Protein AF-A0A524EGH0-F1 (afdb_monomer_lite)

Foldseek 3Di:
DPPPPPPPPLVVVLVVLLVCLVVVVVVVVVVPVVVVVVVLVVCVVPDPVCNVVCVVVVVVCCVVLSVVLSVLLNVLSVVLVCQLVVNDDPVVSLVSLVVSQVSVVVVVVVVQCVCCVPPVDHDPPPPDSPSVSSVVSNVVCVVDPHPVVVVVVVVVPDDD

Radius of gyration: 21.55 Å; chains: 1; bounding box: 59×29×69 Å

pLDDT: mean 70.62, std 13.54, range [43.5, 92.06]

Sequence (160 aa):
MTDKHPIPVSLVLILFLLILIFILPIAMQIHYPNVNIMAVTWIWFYDLESFAWSIVIWQFSTWGVGLVWSFSRFVFIFQIGRYFAGKTTKTRTLALGFLAELQMAIPYYGIMIHSVVLHGFVPYSFLLPTPIFLVIGWLFMRIHPPEKYEQTLDWLDQPR

Structure (mmCIF, N/CA/C/O backbone):
data_AF-A0A524EGH0-F1
#
_entry.id   AF-A0A524EGH0-F1
#
loop_
_atom_site.group_PDB
_atom_site.id
_atom_site.type_symbol
_atom_site.label_atom_id
_atom_site.label_alt_id
_atom_site.label_comp_id
_atom_site.label_asym_id
_atom_site.label_entity_id
_atom_site.label_seq_id
_atom_site.pdbx_PDB_ins_code
_atom_site.Cartn_x
_atom_site.Cartn_y
_atom_site.Cartn_z
_atom_site.occupancy
_atom_site.B_iso_or_equiv
_atom_site.auth_seq_id
_atom_site.auth_comp_id
_atom_site.auth_asym_id
_atom_site.auth_atom_id
_atom_site.pdbx_PDB_model_num
ATOM 1 N N . MET A 1 1 ? -2.699 11.991 41.948 1.00 43.66 1 MET A N 1
ATOM 2 C CA . MET A 1 1 ? -2.490 10.743 41.191 1.00 43.66 1 MET A CA 1
ATOM 3 C C . MET A 1 1 ? -2.788 11.066 39.744 1.00 43.66 1 MET A C 1
ATOM 5 O O . MET A 1 1 ? -3.926 11.359 39.421 1.00 43.66 1 MET A O 1
ATOM 9 N N . THR A 1 2 ? -1.754 11.199 38.921 1.00 45.91 2 THR A N 1
ATOM 10 C CA . THR A 1 2 ? -1.907 11.413 37.482 1.00 45.91 2 THR A CA 1
ATOM 11 C C . THR A 1 2 ? -2.312 10.082 36.875 1.00 45.91 2 THR A C 1
ATOM 13 O O . THR A 1 2 ? -1.484 9.174 36.793 1.00 45.91 2 THR A O 1
ATOM 16 N N . ASP A 1 3 ? -3.581 9.961 36.490 1.00 43.50 3 ASP A N 1
ATOM 17 C CA . ASP A 1 3 ? -4.040 8.884 35.622 1.00 43.50 3 ASP A CA 1
ATOM 18 C C . ASP A 1 3 ? -3.242 8.980 34.325 1.00 43.50 3 ASP A C 1
ATOM 20 O O . ASP A 1 3 ? -3.514 9.781 33.430 1.00 43.50 3 ASP A O 1
ATOM 24 N N . LYS A 1 4 ? -2.167 8.195 34.255 1.00 46.78 4 LYS A N 1
ATOM 25 C CA . LYS A 1 4 ? -1.473 7.930 33.007 1.00 46.78 4 LYS A CA 1
ATOM 26 C C . LYS A 1 4 ? -2.452 7.111 32.188 1.00 46.78 4 LYS A C 1
ATOM 28 O O . LYS A 1 4 ? -2.455 5.889 32.295 1.00 46.78 4 LYS A O 1
ATOM 33 N N . HIS A 1 5 ? -3.304 7.784 31.417 1.00 47.09 5 HIS A N 1
ATOM 34 C CA . HIS A 1 5 ? -4.063 7.124 30.370 1.00 47.09 5 HIS A CA 1
ATOM 35 C C . HIS A 1 5 ? -3.041 6.358 29.527 1.00 47.09 5 HIS A C 1
ATOM 37 O O . HIS A 1 5 ? -2.159 6.996 28.937 1.00 47.09 5 HIS A O 1
ATOM 43 N N . PRO A 1 6 ? -3.063 5.014 29.550 1.00 65.69 6 PRO A N 1
ATOM 44 C CA . PRO A 1 6 ? -2.122 4.243 28.767 1.00 65.69 6 PRO A CA 1
ATOM 45 C C . PRO A 1 6 ? -2.295 4.694 27.323 1.00 65.69 6 PRO A C 1
ATOM 47 O O . PRO A 1 6 ? -3.424 4.827 26.844 1.00 65.69 6 PRO A O 1
ATOM 50 N N . ILE A 1 7 ? -1.180 5.009 26.657 1.00 70.12 7 ILE A N 1
ATOM 51 C CA . ILE A 1 7 ? -1.213 5.360 25.240 1.00 70.12 7 ILE A CA 1
ATOM 52 C C . ILE A 1 7 ? -1.978 4.227 24.556 1.00 70.12 7 ILE A C 1
ATOM 54 O O . ILE A 1 7 ? -1.569 3.070 24.699 1.00 70.12 7 ILE A O 1
ATOM 58 N N . PRO A 1 8 ? -3.099 4.518 23.876 1.00 75.88 8 PRO A N 1
ATOM 59 C CA . PRO A 1 8 ? -3.915 3.460 23.322 1.00 75.88 8 PRO A CA 1
ATOM 60 C C . PRO A 1 8 ? -3.044 2.684 22.339 1.00 75.88 8 PRO A C 1
ATOM 62 O O . PRO A 1 8 ? -2.383 3.273 21.484 1.00 75.88 8 PRO A O 1
ATOM 65 N N . VAL A 1 9 ? -3.003 1.361 22.492 1.00 73.50 9 VAL A N 1
ATOM 66 C CA . VAL A 1 9 ? -2.159 0.451 21.698 1.00 73.50 9 VAL A CA 1
ATOM 67 C C . VAL A 1 9 ? -2.350 0.705 20.194 1.00 73.50 9 VAL A C 1
ATOM 69 O O . VAL A 1 9 ? -1.395 0.695 19.418 1.00 73.50 9 VAL A O 1
ATOM 72 N N . SER A 1 10 ? -3.569 1.078 19.796 1.00 70.44 10 SER A N 1
ATOM 73 C CA . SER A 1 10 ? -3.918 1.518 18.444 1.00 70.44 10 SER A CA 1
ATOM 74 C C . SER A 1 10 ? -3.122 2.732 17.942 1.00 70.44 10 SER A C 1
ATOM 76 O O . SER A 1 10 ? -2.757 2.757 16.770 1.00 70.44 10 SER A O 1
ATOM 78 N N . LEU A 1 11 ? -2.795 3.713 18.790 1.00 76.12 11 LEU A N 1
ATOM 79 C CA . LEU A 1 11 ? -1.999 4.886 18.410 1.00 76.12 11 LEU A CA 1
ATOM 80 C C . LEU A 1 11 ? -0.545 4.509 18.121 1.00 76.12 11 LEU A C 1
ATOM 82 O O . LEU A 1 11 ? -0.004 4.927 17.100 1.00 76.12 11 LEU A O 1
ATOM 86 N N . VAL A 1 12 ? 0.073 3.692 18.980 1.00 80.69 12 VAL A N 1
ATOM 87 C CA . VAL A 1 12 ? 1.457 3.219 18.784 1.00 80.69 12 VAL A CA 1
ATOM 88 C C . VAL A 1 12 ? 1.577 2.452 17.466 1.00 80.69 12 VAL A C 1
ATOM 90 O O . VAL A 1 12 ? 2.528 2.637 16.712 1.00 80.69 12 VAL A O 1
ATOM 93 N N . LEU A 1 13 ? 0.570 1.643 17.146 1.00 73.19 13 LEU A N 1
ATOM 94 C CA . LEU A 1 13 ? 0.532 0.852 15.920 1.00 73.19 13 LEU A CA 1
ATOM 95 C C . LEU A 1 13 ? 0.261 1.682 14.666 1.00 73.19 13 LEU A C 1
ATOM 97 O O . LEU A 1 13 ? 0.897 1.450 13.641 1.00 73.19 13 LEU A O 1
ATOM 101 N N . ILE A 1 14 ? -0.615 2.686 14.739 1.00 78.00 14 ILE A N 1
ATOM 102 C CA . ILE A 1 14 ? -0.797 3.646 13.641 1.00 78.00 14 ILE A CA 1
ATOM 103 C C . ILE A 1 14 ? 0.513 4.391 13.373 1.00 78.00 14 ILE A C 1
ATOM 105 O O . ILE A 1 14 ? 0.921 4.506 12.219 1.00 78.00 14 ILE A O 1
ATOM 109 N N . LEU A 1 15 ? 1.204 4.845 14.423 1.00 80.94 15 LEU A N 1
ATOM 110 C CA . LEU A 1 15 ? 2.503 5.508 14.297 1.00 80.94 15 LEU A CA 1
ATOM 111 C C . LEU A 1 15 ? 3.554 4.580 13.672 1.00 80.94 15 LEU A C 1
ATOM 113 O O . LEU A 1 15 ? 4.275 5.001 12.772 1.00 80.94 15 LEU A O 1
ATOM 117 N N . PHE A 1 16 ? 3.596 3.309 14.074 1.00 81.62 16 PHE A N 1
ATOM 118 C CA . PHE A 1 16 ? 4.485 2.314 13.475 1.00 81.62 16 PHE A CA 1
ATOM 119 C C . PHE A 1 16 ? 4.202 2.092 11.979 1.00 81.62 16 PHE A C 1
ATOM 121 O O . PHE A 1 16 ? 5.126 2.102 11.165 1.00 81.62 16 PHE A O 1
ATOM 128 N N . LEU A 1 17 ? 2.930 1.953 11.591 1.00 77.56 17 LEU A N 1
ATOM 129 C CA . LEU A 1 17 ? 2.542 1.804 10.185 1.00 77.56 17 LEU A CA 1
ATOM 130 C C . LEU A 1 17 ? 2.888 3.049 9.357 1.00 77.56 17 LEU A C 1
ATOM 132 O O . LEU A 1 17 ? 3.323 2.917 8.214 1.00 77.56 17 LEU A O 1
ATOM 136 N N . LEU A 1 18 ? 2.735 4.247 9.929 1.00 78.00 18 LEU A N 1
ATOM 137 C CA . LEU A 1 18 ? 3.130 5.496 9.278 1.00 78.00 18 LEU A CA 1
ATOM 138 C C . LEU A 1 18 ? 4.640 5.543 9.038 1.00 78.00 18 LEU A C 1
ATOM 140 O O . LEU A 1 18 ? 5.062 5.851 7.928 1.00 78.00 18 LEU A O 1
ATOM 144 N N . ILE A 1 19 ? 5.448 5.174 10.034 1.00 80.62 19 ILE A N 1
ATOM 145 C CA . ILE A 1 19 ? 6.907 5.086 9.890 1.00 80.62 19 ILE A CA 1
ATOM 146 C C . ILE A 1 19 ? 7.276 4.106 8.765 1.00 80.62 19 ILE A C 1
ATOM 148 O O . ILE A 1 19 ? 8.096 4.435 7.906 1.00 80.62 19 ILE A O 1
ATOM 152 N N . LEU A 1 20 ? 6.625 2.940 8.706 1.00 74.69 20 LEU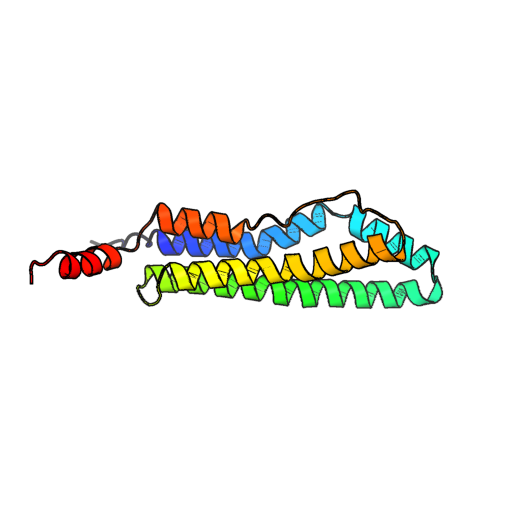 A N 1
ATOM 153 C CA . LEU A 1 20 ? 6.843 1.967 7.634 1.00 74.69 20 LEU A CA 1
ATOM 154 C C . LEU A 1 20 ? 6.515 2.526 6.243 1.00 74.69 20 LEU A C 1
ATOM 156 O O . LEU A 1 20 ? 7.276 2.260 5.316 1.00 74.69 20 LEU A O 1
ATOM 160 N N . ILE A 1 21 ? 5.446 3.319 6.078 1.00 73.81 21 ILE A N 1
ATOM 161 C CA . ILE A 1 21 ? 5.111 3.943 4.781 1.00 73.81 21 ILE A CA 1
ATOM 162 C C . ILE A 1 21 ? 6.248 4.818 4.262 1.00 73.81 21 ILE A C 1
ATOM 164 O O . ILE A 1 21 ? 6.502 4.798 3.062 1.00 73.81 21 ILE A O 1
ATOM 168 N N . PHE A 1 22 ? 6.920 5.576 5.128 1.00 69.19 22 PHE A N 1
ATOM 169 C CA . PHE A 1 22 ? 7.987 6.481 4.698 1.00 69.19 22 PHE A CA 1
ATOM 170 C C . PHE A 1 22 ? 9.332 5.769 4.522 1.00 69.19 22 PHE A C 1
ATOM 172 O O . PHE A 1 22 ? 10.092 6.120 3.624 1.00 69.19 22 PHE A O 1
ATOM 179 N N . ILE A 1 23 ? 9.622 4.746 5.331 1.00 71.25 23 ILE A N 1
ATOM 180 C CA . ILE A 1 23 ? 10.907 4.033 5.277 1.00 71.25 23 ILE A CA 1
ATOM 181 C C . ILE A 1 23 ? 10.961 3.023 4.123 1.00 71.25 23 ILE A C 1
ATOM 183 O O . ILE A 1 23 ? 11.995 2.912 3.467 1.00 71.25 23 ILE A O 1
ATOM 187 N N . LEU A 1 24 ? 9.876 2.293 3.837 1.00 64.31 24 LEU A N 1
ATOM 188 C CA . LEU A 1 24 ? 9.873 1.241 2.805 1.00 64.31 24 LEU A CA 1
ATOM 189 C C . LEU A 1 24 ? 10.252 1.741 1.396 1.00 64.31 24 LEU A C 1
ATOM 191 O O . LEU A 1 24 ? 11.081 1.093 0.758 1.00 64.31 24 LEU A O 1
ATOM 195 N N . PRO A 1 25 ? 9.712 2.868 0.891 1.00 60.06 25 PRO A N 1
ATOM 196 C CA . PRO A 1 25 ? 10.097 3.413 -0.410 1.00 60.06 25 PRO A CA 1
ATOM 197 C C . PRO A 1 25 ? 11.574 3.816 -0.466 1.00 60.06 25 PRO A C 1
ATOM 199 O O . PRO A 1 25 ? 12.240 3.556 -1.466 1.00 60.06 25 PRO A O 1
ATOM 202 N N . ILE A 1 26 ? 12.099 4.387 0.623 1.00 64.12 26 ILE A N 1
ATOM 203 C CA . ILE A 1 26 ? 13.511 4.777 0.740 1.00 64.12 26 ILE A CA 1
ATOM 204 C C . ILE A 1 26 ? 14.401 3.527 0.714 1.00 64.12 26 ILE A C 1
ATOM 206 O O . ILE A 1 26 ? 15.358 3.461 -0.054 1.00 64.12 26 ILE A O 1
ATOM 210 N N . ALA A 1 27 ? 14.052 2.500 1.492 1.00 58.28 27 ALA A N 1
ATOM 211 C CA . ALA A 1 27 ? 14.779 1.232 1.522 1.00 58.28 27 ALA A CA 1
ATOM 212 C C . ALA A 1 27 ? 14.765 0.519 0.158 1.00 58.28 27 ALA A C 1
ATOM 214 O O . ALA A 1 27 ? 15.777 -0.044 -0.258 1.00 58.28 27 ALA A O 1
ATOM 215 N N . MET A 1 28 ? 13.645 0.581 -0.571 1.00 54.56 28 MET A N 1
ATOM 216 C CA . MET A 1 28 ? 13.560 0.052 -1.934 1.00 54.56 28 MET A CA 1
ATOM 217 C C . MET A 1 28 ? 14.463 0.831 -2.900 1.00 54.56 28 MET A C 1
ATOM 219 O O . MET A 1 28 ? 15.201 0.212 -3.658 1.00 54.56 28 MET A O 1
ATOM 223 N N . GLN A 1 29 ? 14.501 2.165 -2.850 1.00 57.97 29 GLN A N 1
ATOM 224 C CA . GLN A 1 29 ? 15.416 2.930 -3.711 1.00 57.97 29 GLN A CA 1
ATOM 225 C C . GLN A 1 29 ? 16.895 2.616 -3.445 1.00 57.97 29 GLN A C 1
ATOM 227 O O . GLN A 1 29 ? 17.679 2.546 -4.390 1.00 57.97 29 GLN A O 1
ATOM 232 N N . ILE A 1 30 ? 17.267 2.367 -2.187 1.00 56.66 30 ILE A N 1
ATOM 233 C CA . ILE A 1 30 ? 18.640 2.004 -1.806 1.00 56.66 30 ILE A CA 1
ATOM 234 C C . ILE A 1 30 ? 19.017 0.600 -2.316 1.00 56.66 30 ILE A C 1
ATOM 236 O O . ILE A 1 30 ? 20.166 0.375 -2.692 1.00 56.66 30 ILE A O 1
ATOM 240 N N . HIS A 1 31 ? 18.067 -0.340 -2.366 1.00 47.84 31 HIS A N 1
ATOM 241 C CA . HIS A 1 31 ? 18.318 -1.732 -2.766 1.00 47.84 31 HIS A CA 1
ATOM 242 C C . HIS A 1 31 ? 18.055 -2.060 -4.241 1.00 47.84 31 HIS A C 1
ATOM 244 O O . HIS A 1 31 ? 18.470 -3.128 -4.693 1.00 47.84 31 HIS A O 1
ATOM 250 N N . TYR A 1 32 ? 17.450 -1.155 -5.015 1.00 52.50 32 TYR A N 1
ATOM 251 C CA . TYR A 1 32 ? 17.276 -1.312 -6.466 1.00 52.50 32 TYR A CA 1
ATOM 252 C C . TYR A 1 32 ? 18.113 -0.325 -7.307 1.00 52.50 32 TYR A C 1
ATOM 254 O O . TYR A 1 32 ? 17.595 0.230 -8.282 1.00 52.50 32 TYR A O 1
ATOM 262 N N . PRO A 1 33 ? 19.425 -0.133 -7.037 1.00 51.94 33 PRO A N 1
ATOM 263 C CA . PRO A 1 33 ? 20.271 0.665 -7.922 1.00 51.94 33 PRO A CA 1
ATOM 264 C C . PRO A 1 33 ? 20.324 0.041 -9.320 1.00 51.94 33 PRO A C 1
ATOM 266 O O . PRO A 1 33 ? 20.396 0.760 -10.306 1.00 51.94 33 PRO A O 1
ATOM 269 N N . ASN A 1 34 ? 20.176 -1.284 -9.423 1.00 46.50 34 ASN A N 1
ATOM 270 C CA . ASN A 1 34 ? 20.206 -2.024 -10.683 1.00 46.50 34 ASN A CA 1
ATOM 271 C C . ASN A 1 34 ? 19.069 -1.648 -11.640 1.00 46.50 34 ASN A C 1
ATOM 273 O O . ASN A 1 34 ? 19.284 -1.654 -12.844 1.00 46.50 34 ASN A O 1
ATOM 277 N N . VAL A 1 35 ? 17.881 -1.290 -11.138 1.00 53.81 35 VAL A N 1
ATOM 278 C CA . VAL A 1 35 ? 16.756 -0.869 -11.997 1.00 53.81 35 VAL A CA 1
ATOM 279 C C . VAL A 1 35 ? 17.017 0.526 -12.557 1.00 53.81 35 VAL A C 1
ATOM 281 O O . VAL A 1 35 ? 16.799 0.760 -13.742 1.00 53.81 35 VAL A O 1
ATOM 284 N N . ASN A 1 36 ? 17.572 1.420 -11.734 1.00 56.47 36 ASN A N 1
ATOM 285 C CA . ASN A 1 36 ? 18.003 2.743 -12.177 1.00 56.47 36 ASN A CA 1
ATOM 286 C C . ASN A 1 36 ? 19.168 2.640 -13.165 1.00 56.47 36 ASN A C 1
ATOM 288 O O . ASN A 1 36 ? 19.127 3.272 -14.210 1.00 56.47 36 ASN A O 1
ATOM 292 N N . ILE A 1 37 ? 20.164 1.794 -12.890 1.00 54.44 37 ILE A N 1
ATOM 293 C CA . ILE A 1 37 ? 21.288 1.538 -13.796 1.00 54.44 37 ILE A CA 1
ATOM 294 C C . ILE A 1 37 ? 20.775 0.944 -15.108 1.00 54.44 37 ILE A C 1
ATOM 296 O O . ILE A 1 37 ? 21.172 1.416 -16.164 1.00 54.44 37 ILE A O 1
ATOM 300 N N . MET A 1 38 ? 19.864 -0.031 -15.085 1.00 55.03 38 MET A N 1
ATOM 301 C CA . MET A 1 38 ? 19.329 -0.645 -16.303 1.00 55.03 38 MET A CA 1
ATOM 302 C C . MET A 1 38 ? 18.494 0.345 -17.125 1.00 55.03 38 MET A C 1
ATOM 304 O O . MET A 1 38 ? 18.659 0.389 -18.339 1.00 55.03 38 MET A O 1
ATOM 308 N N . ALA A 1 39 ? 17.670 1.181 -16.483 1.00 57.75 39 ALA A N 1
ATOM 309 C CA . ALA A 1 39 ? 16.916 2.249 -17.143 1.00 57.75 39 ALA A CA 1
ATOM 310 C C . ALA A 1 39 ? 17.845 3.308 -17.757 1.00 57.75 39 ALA A C 1
ATOM 312 O O . ALA A 1 39 ? 17.680 3.678 -18.915 1.00 57.75 39 ALA A O 1
ATOM 313 N N . VAL A 1 40 ? 18.868 3.730 -17.012 1.00 59.88 40 VAL A N 1
ATOM 314 C CA . VAL A 1 40 ? 19.924 4.634 -17.484 1.00 59.88 40 VAL A CA 1
ATOM 315 C C . VAL A 1 40 ? 20.663 4.014 -18.672 1.00 59.88 40 VAL A C 1
ATOM 317 O O . VAL A 1 40 ? 20.835 4.672 -19.689 1.00 59.88 40 VAL A O 1
ATOM 320 N N . THR A 1 41 ? 21.024 2.732 -18.600 1.00 57.94 41 THR A N 1
ATOM 321 C CA . THR A 1 41 ? 21.718 2.023 -19.688 1.00 57.94 41 THR A CA 1
ATOM 322 C C . THR A 1 41 ? 20.832 1.902 -20.932 1.00 57.94 41 THR A C 1
ATOM 324 O O . THR A 1 41 ? 21.323 2.067 -22.042 1.00 57.94 41 THR A O 1
ATOM 327 N N . TRP A 1 42 ? 19.524 1.676 -20.765 1.00 58.97 42 TRP A N 1
ATOM 328 C CA . TRP A 1 42 ? 18.549 1.629 -21.862 1.00 58.97 42 TRP A CA 1
ATOM 329 C C . TRP A 1 42 ? 18.397 2.982 -22.559 1.00 58.97 42 TRP A C 1
ATOM 331 O O . TRP A 1 42 ? 18.469 3.057 -23.780 1.00 58.97 42 TRP A O 1
ATOM 341 N N . ILE A 1 43 ? 18.233 4.058 -21.788 1.00 61.62 43 ILE A N 1
ATOM 342 C CA . ILE A 1 43 ? 18.146 5.421 -22.323 1.00 61.62 43 ILE A CA 1
ATOM 343 C C . ILE A 1 43 ? 19.440 5.772 -23.067 1.00 61.62 43 ILE A C 1
ATOM 345 O O . ILE A 1 43 ? 19.392 6.297 -24.175 1.00 61.62 43 ILE A O 1
ATOM 349 N N . TRP A 1 44 ? 20.592 5.415 -22.494 1.00 59.47 44 TRP A N 1
ATOM 350 C CA . TRP A 1 44 ? 21.899 5.661 -23.098 1.00 59.47 44 TRP A CA 1
ATOM 351 C C . TRP A 1 44 ? 22.109 4.895 -24.410 1.00 59.47 44 TRP A C 1
ATOM 353 O O . TRP A 1 44 ? 22.772 5.398 -25.312 1.00 59.47 44 TRP A O 1
ATOM 363 N N . PHE A 1 45 ? 21.524 3.699 -24.532 1.00 61.81 45 PHE A N 1
ATOM 364 C CA . PHE A 1 45 ? 21.607 2.868 -25.734 1.00 61.81 45 PHE A CA 1
ATOM 365 C C . PHE A 1 45 ? 20.729 3.381 -26.885 1.00 61.81 45 PHE A C 1
ATOM 367 O O . PHE A 1 45 ? 21.084 3.192 -28.046 1.00 61.81 45 PHE A O 1
ATOM 374 N N . TYR A 1 46 ? 19.591 4.013 -26.579 1.00 60.53 46 TYR A N 1
ATOM 375 C CA . TYR A 1 46 ? 18.628 4.455 -27.591 1.00 60.53 46 TYR A CA 1
ATOM 376 C C . TYR A 1 46 ? 18.783 5.921 -28.009 1.00 60.53 46 TYR A C 1
ATOM 378 O O . TYR A 1 46 ? 18.516 6.215 -29.172 1.00 60.53 46 TYR A O 1
ATOM 386 N N . ASP A 1 47 ? 19.209 6.830 -27.121 1.00 61.84 47 ASP A N 1
ATOM 387 C CA . ASP A 1 47 ? 19.407 8.241 -27.482 1.00 61.84 47 ASP A CA 1
ATOM 388 C C . ASP A 1 47 ? 20.261 9.021 -26.451 1.00 61.84 47 ASP A C 1
ATOM 390 O O . ASP A 1 47 ? 19.845 9.280 -25.317 1.00 61.84 47 ASP A O 1
ATOM 394 N N . LEU A 1 48 ? 21.465 9.431 -26.865 1.00 61.19 48 LEU A N 1
ATOM 395 C CA . LEU A 1 48 ? 22.433 10.175 -26.048 1.00 61.19 48 LEU A CA 1
ATOM 396 C C . LEU A 1 48 ? 22.014 11.630 -25.774 1.00 61.19 48 LEU A C 1
ATOM 398 O O . LEU A 1 48 ? 22.330 12.149 -24.703 1.00 61.19 48 LEU A O 1
ATOM 402 N N . GLU A 1 49 ? 21.308 12.291 -26.696 1.00 60.03 49 GLU A N 1
ATOM 403 C CA . GLU A 1 49 ? 20.892 13.694 -26.522 1.00 60.03 49 GLU A CA 1
ATOM 404 C C . GLU A 1 49 ? 19.680 13.803 -25.591 1.00 60.03 49 GLU A C 1
ATOM 406 O O . GLU A 1 49 ? 19.564 14.732 -24.785 1.00 60.03 49 GLU A O 1
ATOM 411 N N . SER A 1 50 ? 18.818 12.788 -25.618 1.00 58.72 50 SER A N 1
ATOM 412 C CA . SER A 1 50 ? 17.648 12.690 -24.747 1.00 58.72 50 SER A CA 1
ATOM 413 C C . SER A 1 50 ? 17.985 12.282 -23.310 1.00 58.72 50 SER A C 1
ATOM 415 O O . SER A 1 50 ? 17.132 12.413 -22.429 1.00 58.72 50 SER A O 1
ATOM 417 N N . PHE A 1 51 ? 19.206 11.810 -23.034 1.00 59.19 51 PHE A N 1
ATOM 418 C CA . PHE A 1 51 ? 19.611 11.201 -21.760 1.00 59.19 51 PHE A CA 1
ATOM 419 C C . PHE A 1 51 ? 19.445 12.125 -20.541 1.00 59.19 51 PHE A C 1
ATOM 421 O O . PHE A 1 51 ? 18.913 11.718 -19.509 1.00 59.19 51 PHE A O 1
ATOM 428 N N . ALA A 1 52 ? 19.834 13.399 -20.658 1.00 58.91 52 ALA A N 1
ATOM 429 C CA . ALA A 1 52 ? 19.713 14.352 -19.552 1.00 58.91 52 ALA A CA 1
ATOM 430 C C . ALA A 1 52 ? 18.243 14.675 -19.221 1.00 58.91 52 ALA A C 1
ATOM 432 O O . ALA A 1 52 ? 17.849 14.684 -18.054 1.00 58.91 52 ALA A O 1
ATOM 433 N N . TRP A 1 53 ? 17.412 14.886 -20.247 1.00 54.50 53 TRP A N 1
ATOM 434 C CA . TRP A 1 53 ? 15.986 15.183 -20.081 1.00 54.50 53 TRP A CA 1
ATOM 435 C C . TRP A 1 53 ? 15.201 13.984 -19.572 1.00 54.50 53 TRP A C 1
ATOM 437 O O . TRP A 1 53 ? 14.350 14.120 -18.693 1.00 54.50 53 TRP A O 1
ATOM 447 N N . SER A 1 54 ? 15.518 12.799 -20.081 1.00 58.22 54 SER A N 1
ATOM 448 C CA . SER A 1 54 ? 14.883 11.567 -19.639 1.00 58.22 54 SER A CA 1
ATOM 449 C C . SER A 1 54 ? 15.255 11.236 -18.198 1.00 58.22 54 SER A C 1
ATOM 451 O O . SER A 1 54 ? 14.339 10.905 -17.466 1.00 58.22 54 SER A O 1
ATOM 453 N N . ILE A 1 55 ? 16.486 11.455 -17.711 1.00 60.97 55 ILE A N 1
ATOM 454 C CA . ILE A 1 55 ? 16.799 11.320 -16.269 1.00 60.97 55 ILE A CA 1
ATOM 455 C C . ILE A 1 55 ? 15.928 12.248 -15.409 1.00 60.97 55 ILE A C 1
ATOM 457 O O . ILE A 1 55 ? 15.353 11.802 -14.416 1.00 60.97 55 ILE A O 1
ATOM 461 N N . VAL A 1 56 ? 15.794 13.525 -15.782 1.00 57.34 56 VAL A N 1
ATOM 462 C CA . VAL A 1 56 ? 15.010 14.505 -15.007 1.00 57.34 56 VAL A CA 1
ATOM 463 C C . VAL A 1 56 ? 13.523 14.142 -14.992 1.00 57.34 56 VAL A C 1
ATOM 465 O O . VAL A 1 56 ? 12.898 14.139 -13.930 1.00 57.34 56 VAL A O 1
ATOM 468 N N . ILE A 1 57 ? 12.958 13.777 -16.145 1.00 61.06 57 ILE A N 1
ATOM 469 C CA . ILE A 1 57 ? 11.558 13.344 -16.269 1.00 61.06 57 ILE A CA 1
ATOM 470 C C . ILE A 1 57 ? 11.336 12.019 -15.531 1.00 61.06 57 ILE A C 1
ATOM 472 O O . ILE A 1 57 ? 10.313 11.842 -14.866 1.00 61.06 57 ILE A O 1
ATOM 476 N N . TRP A 1 58 ? 12.290 11.090 -15.593 1.00 58.47 58 TRP A N 1
ATOM 477 C CA . TRP A 1 58 ? 12.196 9.801 -14.914 1.00 58.47 58 TRP A CA 1
ATOM 478 C C . TRP A 1 58 ? 12.234 9.971 -13.398 1.00 58.47 58 TRP A C 1
ATOM 480 O O . TRP A 1 58 ? 11.429 9.352 -12.710 1.00 58.47 58 TRP A O 1
ATOM 490 N N . GLN A 1 59 ? 13.076 10.865 -12.867 1.00 60.09 59 GLN A N 1
ATOM 491 C CA . GLN A 1 59 ? 13.072 11.195 -11.440 1.00 60.09 59 GLN A CA 1
ATOM 492 C C . GLN A 1 59 ? 11.783 11.908 -11.018 1.00 60.09 59 GLN A C 1
ATOM 494 O O . GLN A 1 59 ? 11.139 11.485 -10.064 1.00 60.09 59 GLN A O 1
ATOM 499 N N . PHE A 1 60 ? 11.327 12.928 -11.749 1.00 56.38 60 PHE A N 1
ATOM 500 C CA . PHE A 1 60 ? 10.065 13.598 -11.410 1.00 56.38 60 PHE A CA 1
ATOM 501 C C . PHE A 1 60 ? 8.862 12.652 -11.466 1.00 56.38 60 PHE A C 1
ATOM 503 O O . PHE A 1 60 ? 7.994 12.701 -10.595 1.00 56.38 60 PHE A O 1
ATOM 510 N N . SER A 1 61 ? 8.820 11.762 -12.458 1.00 61.75 61 SER A N 1
ATOM 511 C CA . SER A 1 61 ? 7.758 10.765 -12.589 1.00 61.75 61 SER A CA 1
ATOM 512 C C . SER A 1 61 ? 7.837 9.697 -11.497 1.00 61.75 61 SER A C 1
ATOM 514 O O . SER A 1 61 ? 6.813 9.422 -10.882 1.00 61.75 61 SER A O 1
ATOM 516 N N . THR A 1 62 ? 9.013 9.161 -11.151 1.00 64.94 62 THR A N 1
ATOM 517 C CA . THR A 1 62 ? 9.126 8.201 -10.032 1.00 64.94 62 THR A CA 1
ATOM 518 C C . THR A 1 62 ? 8.761 8.821 -8.691 1.00 64.94 62 THR A C 1
ATOM 520 O O . THR A 1 62 ? 8.113 8.161 -7.881 1.00 64.94 62 THR A O 1
ATOM 523 N N . TRP A 1 63 ? 9.116 10.083 -8.450 1.00 64.94 63 TRP A N 1
ATOM 524 C CA . TRP A 1 63 ? 8.743 10.784 -7.222 1.00 64.94 63 TRP A CA 1
ATOM 525 C C . TRP A 1 63 ? 7.253 11.126 -7.188 1.00 64.94 63 TRP A C 1
ATOM 527 O O . TRP A 1 63 ? 6.589 10.857 -6.189 1.00 64.94 63 TRP A O 1
ATOM 537 N N . GLY A 1 64 ? 6.700 11.659 -8.280 1.00 67.12 64 GLY A N 1
ATOM 538 C CA . GLY A 1 64 ? 5.275 11.975 -8.383 1.00 67.12 64 GLY A CA 1
ATOM 539 C C . GLY A 1 64 ? 4.397 10.732 -8.244 1.00 67.12 64 GLY A C 1
ATOM 540 O O . GLY A 1 64 ? 3.440 10.718 -7.472 1.00 67.12 64 GLY A O 1
ATOM 541 N N . VAL A 1 65 ? 4.770 9.651 -8.923 1.00 67.56 65 VAL A N 1
ATOM 542 C CA . VAL A 1 65 ? 4.074 8.366 -8.845 1.00 67.56 65 VAL A CA 1
ATOM 543 C C . VAL A 1 65 ? 4.275 7.724 -7.462 1.00 67.56 65 VAL A C 1
ATOM 545 O O . VAL A 1 65 ? 3.309 7.263 -6.855 1.00 67.56 65 VAL A O 1
ATOM 548 N N . GLY A 1 66 ? 5.483 7.801 -6.893 1.00 69.12 66 GLY A N 1
ATOM 549 C CA . GLY A 1 66 ? 5.782 7.363 -5.527 1.00 69.12 66 GLY A CA 1
ATOM 550 C C . GLY A 1 66 ? 4.957 8.079 -4.455 1.00 69.12 66 GLY A C 1
ATOM 551 O O . GLY A 1 66 ? 4.497 7.443 -3.503 1.00 69.12 66 GLY A O 1
ATOM 552 N N . LEU A 1 67 ? 4.705 9.378 -4.624 1.00 70.44 67 LEU A N 1
ATOM 553 C CA . LEU A 1 67 ? 3.846 10.167 -3.740 1.00 70.44 67 LEU A CA 1
ATOM 554 C C . LEU A 1 67 ? 2.379 9.745 -3.840 1.00 70.44 67 LEU A C 1
ATOM 556 O O . LEU A 1 67 ? 1.747 9.515 -2.809 1.00 70.44 67 LEU A O 1
ATOM 560 N N . VAL A 1 68 ? 1.847 9.591 -5.057 1.00 74.38 68 VAL A N 1
ATOM 561 C CA . VAL A 1 68 ? 0.465 9.123 -5.275 1.00 74.38 68 VAL A CA 1
ATOM 562 C C . VAL A 1 68 ? 0.262 7.734 -4.661 1.00 74.38 68 VAL A C 1
ATOM 564 O O . VAL A 1 68 ? -0.724 7.496 -3.958 1.00 74.38 68 VAL A O 1
ATOM 567 N N . TRP A 1 69 ? 1.230 6.835 -4.836 1.00 72.94 69 TRP A N 1
ATOM 568 C CA . TRP A 1 69 ? 1.194 5.507 -4.227 1.00 72.94 69 TRP A CA 1
ATOM 569 C C . TRP A 1 69 ? 1.254 5.560 -2.701 1.00 72.94 69 TRP A C 1
ATOM 571 O O . TRP A 1 69 ? 0.464 4.898 -2.025 1.00 72.94 69 TRP A O 1
ATOM 581 N N . SER A 1 70 ? 2.137 6.387 -2.142 1.00 78.56 70 SER A N 1
ATOM 582 C CA . SER A 1 70 ? 2.251 6.568 -0.691 1.00 78.56 70 SER A CA 1
ATOM 583 C C . SER A 1 70 ? 0.973 7.160 -0.088 1.00 78.56 70 SER A C 1
ATOM 585 O O . SER A 1 70 ? 0.567 6.770 1.008 1.00 78.56 70 SER A O 1
ATOM 587 N N . PHE A 1 71 ? 0.282 8.034 -0.826 1.00 83.62 71 PHE A N 1
ATOM 588 C CA . PHE A 1 71 ? -0.991 8.615 -0.407 1.00 83.62 71 PHE A CA 1
ATOM 589 C C . PHE A 1 71 ? -2.092 7.558 -0.246 1.00 83.62 71 PHE A C 1
ATOM 591 O O . PHE A 1 71 ? -2.805 7.566 0.755 1.00 83.62 71 PHE A O 1
ATOM 598 N N . SER A 1 72 ? -2.210 6.598 -1.168 1.00 85.00 72 SER A N 1
ATOM 599 C CA . SER A 1 72 ? -3.215 5.527 -1.044 1.00 85.00 72 SER A CA 1
ATOM 600 C C . SER A 1 72 ? -2.995 4.650 0.198 1.00 85.00 72 SER A C 1
ATOM 602 O O . SER A 1 72 ? -3.946 4.315 0.910 1.00 85.00 72 SER A O 1
ATOM 604 N N . ARG A 1 73 ? -1.731 4.354 0.526 1.00 84.94 73 ARG A N 1
ATOM 605 C CA . ARG A 1 73 ? -1.348 3.624 1.743 1.00 84.94 73 ARG A CA 1
ATOM 606 C C . ARG A 1 73 ? -1.663 4.430 3.000 1.00 84.94 73 ARG A C 1
ATOM 608 O O . ARG A 1 73 ? -2.168 3.872 3.973 1.00 84.94 73 ARG A O 1
ATOM 615 N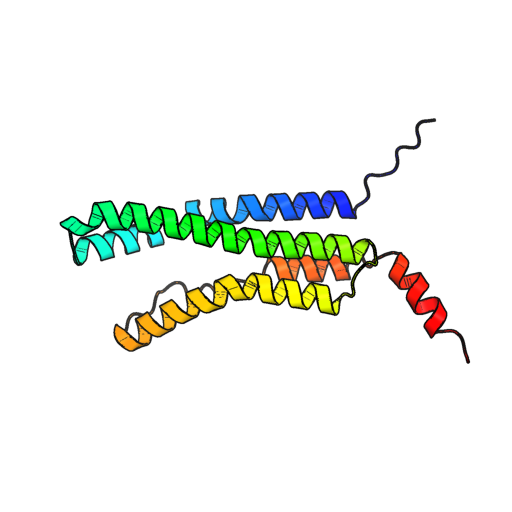 N . PHE A 1 74 ? -1.441 5.743 2.965 1.00 85.94 74 PHE A N 1
ATOM 616 C CA . PHE A 1 74 ? -1.831 6.641 4.049 1.00 85.94 74 PHE A CA 1
ATOM 617 C C . PHE A 1 74 ? -3.351 6.632 4.273 1.00 85.94 74 PHE A C 1
ATOM 619 O O . PHE A 1 74 ? -3.810 6.481 5.407 1.00 85.94 74 PHE A O 1
ATOM 626 N N . VAL A 1 75 ? -4.142 6.704 3.196 1.00 89.31 75 VAL A N 1
ATOM 627 C CA . VAL A 1 75 ? -5.609 6.590 3.257 1.00 89.31 75 VAL A CA 1
ATOM 628 C C . VAL A 1 75 ? -6.034 5.245 3.857 1.00 89.31 75 VAL A C 1
ATOM 630 O O . VAL A 1 75 ? -6.948 5.204 4.682 1.00 89.31 75 VAL A O 1
ATOM 633 N N . PHE A 1 76 ? -5.355 4.148 3.513 1.00 91.00 76 PHE A N 1
ATOM 634 C CA . PHE A 1 76 ? -5.627 2.839 4.106 1.00 91.00 76 PHE A CA 1
ATOM 635 C C . PHE A 1 76 ? -5.339 2.801 5.617 1.00 91.00 76 PHE A C 1
ATOM 637 O O . PHE A 1 76 ? -6.196 2.346 6.376 1.00 91.00 76 PHE A O 1
ATOM 644 N N . ILE A 1 77 ? -4.208 3.343 6.088 1.00 88.94 77 ILE A N 1
ATOM 645 C CA . ILE A 1 77 ? -3.928 3.460 7.534 1.00 88.94 77 ILE A CA 1
ATOM 646 C C . ILE A 1 77 ? -4.997 4.303 8.231 1.00 88.94 77 ILE A C 1
ATOM 648 O O . ILE A 1 77 ? -5.502 3.921 9.289 1.00 88.94 77 ILE A O 1
ATOM 652 N N . PHE A 1 78 ? -5.379 5.434 7.638 1.00 90.06 78 PHE A N 1
ATOM 653 C CA . PHE A 1 78 ? -6.449 6.265 8.178 1.00 90.06 78 PHE A CA 1
ATOM 654 C C . PHE A 1 78 ? -7.761 5.475 8.304 1.00 90.06 78 PHE A C 1
ATOM 656 O O . PHE A 1 78 ? -8.463 5.572 9.316 1.00 90.06 78 PHE A O 1
ATOM 663 N N . GLN A 1 79 ? -8.066 4.621 7.325 1.00 90.94 79 GLN A N 1
ATOM 664 C CA . GLN A 1 79 ? -9.230 3.745 7.370 1.00 90.94 79 GLN A CA 1
ATOM 665 C C . GLN A 1 79 ? -9.129 2.665 8.460 1.00 90.94 79 GLN A C 1
ATOM 667 O O . GLN A 1 79 ? -10.139 2.358 9.097 1.00 90.94 79 GLN A O 1
ATOM 672 N N . ILE A 1 80 ? -7.934 2.127 8.729 1.00 89.75 80 ILE A N 1
ATOM 673 C CA . ILE A 1 80 ? -7.688 1.252 9.887 1.00 89.75 80 ILE A CA 1
ATOM 674 C C .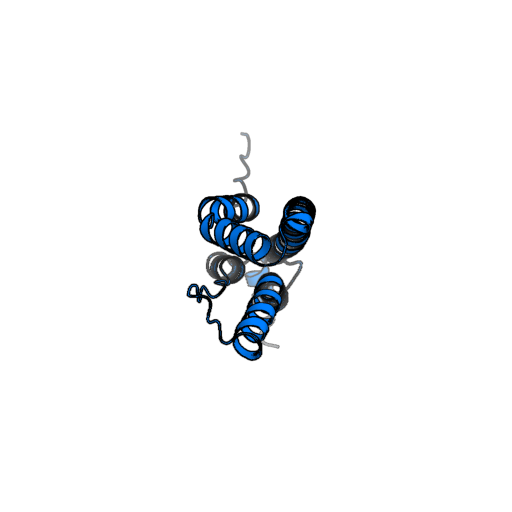 ILE A 1 80 ? -8.003 2.013 11.181 1.00 89.75 80 ILE A C 1
ATOM 676 O O . ILE A 1 80 ? -8.775 1.523 12.002 1.00 89.75 80 ILE A O 1
ATOM 680 N N . GLY A 1 81 ? -7.510 3.243 11.345 1.00 87.25 81 GLY A N 1
ATOM 681 C CA . GLY A 1 81 ? -7.835 4.071 12.512 1.00 87.25 81 GLY A CA 1
ATOM 682 C C . GLY A 1 81 ? -9.344 4.290 12.683 1.00 87.25 81 GLY A C 1
ATOM 683 O O . GLY A 1 81 ? -9.887 4.150 13.781 1.00 87.25 81 GLY A O 1
ATOM 684 N N . ARG A 1 82 ? -10.066 4.539 11.582 1.00 86.56 82 ARG A N 1
ATOM 685 C CA . ARG A 1 82 ? -11.536 4.626 11.595 1.00 86.56 82 ARG A CA 1
ATOM 686 C C . ARG A 1 82 ? -12.209 3.313 11.988 1.00 86.56 82 ARG A C 1
ATOM 688 O O . ARG A 1 82 ? -13.266 3.368 12.614 1.00 86.56 82 ARG A O 1
ATOM 695 N N . TYR A 1 83 ? -11.646 2.166 11.608 1.00 87.62 83 TYR A N 1
ATOM 696 C CA . TYR A 1 83 ? -12.171 0.849 11.975 1.00 87.62 83 TYR A CA 1
ATOM 697 C C . TYR A 1 83 ? -12.088 0.643 13.485 1.00 87.62 83 TYR A C 1
ATOM 699 O O . TYR A 1 83 ? -13.094 0.314 14.106 1.00 87.62 83 TYR A O 1
ATOM 707 N N . PHE A 1 84 ? -10.943 0.968 14.089 1.00 85.19 84 PHE A N 1
ATOM 708 C CA . PHE A 1 84 ? -10.772 0.906 15.541 1.00 85.19 84 PHE A CA 1
ATOM 709 C C . PHE A 1 84 ? -11.670 1.884 16.303 1.00 85.19 84 PHE A C 1
ATOM 711 O O . PHE A 1 84 ? -12.156 1.569 17.383 1.00 85.19 84 PHE A O 1
ATOM 718 N N . ALA A 1 85 ? -11.974 3.040 15.711 1.00 82.88 85 ALA A N 1
ATOM 719 C CA . ALA A 1 85 ? -12.947 3.983 16.260 1.00 82.88 85 ALA A CA 1
ATOM 720 C C . ALA A 1 85 ? -14.422 3.555 16.068 1.00 82.88 85 ALA A C 1
ATOM 722 O O . ALA A 1 85 ? -15.326 4.290 16.476 1.00 82.88 85 ALA A O 1
ATOM 723 N N . GLY A 1 86 ? -14.690 2.424 15.402 1.00 81.44 86 GLY A N 1
ATOM 724 C CA . GLY A 1 86 ? -16.042 1.951 15.082 1.00 81.44 86 GLY A CA 1
ATOM 725 C C . GLY A 1 86 ? -16.761 2.775 14.005 1.00 81.44 86 GLY A C 1
ATOM 726 O O . GLY A 1 86 ? -17.978 2.709 13.883 1.00 81.44 86 GLY A O 1
ATOM 727 N N . LYS A 1 87 ? -16.035 3.578 13.215 1.00 83.50 87 LYS A N 1
ATOM 728 C CA . LYS A 1 87 ? -16.596 4.452 12.162 1.00 83.50 87 LYS A CA 1
ATOM 729 C C . LYS A 1 87 ? -16.677 3.778 10.784 1.00 83.50 87 LYS A C 1
ATOM 731 O O . LYS A 1 87 ? -17.073 4.425 9.813 1.00 83.50 87 LYS A O 1
ATOM 736 N N . THR A 1 88 ? -16.225 2.530 10.658 1.00 88.31 88 THR A N 1
ATOM 737 C CA . THR A 1 88 ? -16.257 1.732 9.420 1.00 88.31 88 THR A CA 1
ATOM 738 C C . THR A 1 88 ? -16.236 0.238 9.745 1.00 88.31 88 THR A C 1
ATOM 740 O O . THR A 1 88 ? -15.877 -0.167 10.844 1.00 88.31 88 THR A O 1
ATOM 743 N N . THR A 1 89 ? -16.584 -0.590 8.763 1.00 88.88 89 THR A N 1
ATOM 744 C CA . THR A 1 89 ? -16.558 -2.057 8.843 1.00 88.88 89 THR A CA 1
ATOM 745 C C . THR A 1 89 ? -15.220 -2.632 8.375 1.00 88.88 89 THR A C 1
ATOM 747 O O . THR A 1 89 ? -14.602 -2.058 7.473 1.00 88.88 89 THR A O 1
ATOM 750 N N . LYS A 1 90 ? -14.869 -3.832 8.854 1.00 87.56 90 LYS A N 1
ATOM 751 C CA . LYS A 1 90 ? -13.696 -4.609 8.413 1.00 87.56 90 LYS A CA 1
ATOM 752 C C . LYS A 1 90 ? -13.625 -4.784 6.891 1.00 87.56 90 LYS A C 1
ATOM 754 O O . LYS A 1 90 ? -12.579 -4.536 6.300 1.00 87.56 90 LYS A O 1
ATOM 759 N N . THR A 1 91 ? -14.738 -5.142 6.245 1.00 89.19 91 THR A N 1
ATOM 760 C CA . THR A 1 91 ? -14.799 -5.375 4.789 1.00 89.19 91 THR A CA 1
ATOM 761 C C . THR A 1 91 ? -14.427 -4.129 3.990 1.00 89.19 91 THR A C 1
ATOM 763 O O . THR A 1 91 ? -13.585 -4.200 3.101 1.00 89.19 91 THR A O 1
ATOM 766 N N . ARG A 1 92 ? -14.989 -2.966 4.346 1.00 89.12 92 ARG A N 1
ATOM 767 C CA . ARG A 1 92 ? -14.651 -1.675 3.715 1.00 89.12 92 ARG A CA 1
ATOM 768 C C . ARG A 1 92 ? -13.176 -1.311 3.895 1.00 89.12 92 ARG A C 1
ATOM 770 O O . ARG A 1 92 ? -12.557 -0.821 2.957 1.00 89.12 92 ARG A O 1
ATOM 777 N N . THR A 1 93 ? -12.612 -1.566 5.075 1.00 92.00 93 THR A N 1
ATOM 778 C CA . THR A 1 93 ? -11.190 -1.315 5.343 1.00 92.00 93 THR A CA 1
ATOM 779 C C . THR A 1 93 ? -10.298 -2.217 4.493 1.00 92.00 93 THR A C 1
ATOM 781 O O . THR A 1 93 ? -9.387 -1.720 3.841 1.00 92.00 93 THR A O 1
ATOM 784 N N . LEU A 1 94 ? -10.593 -3.519 4.421 1.00 92.06 94 LEU A N 1
ATOM 785 C CA . LEU A 1 94 ? -9.835 -4.465 3.595 1.00 92.06 94 LEU A CA 1
ATOM 786 C C . LEU A 1 94 ? -9.945 -4.169 2.097 1.00 92.06 94 LEU A C 1
ATOM 788 O O . LEU A 1 94 ? -8.940 -4.249 1.399 1.00 92.06 94 LEU A O 1
ATOM 792 N N . ALA A 1 95 ? -11.126 -3.778 1.610 1.00 91.56 95 ALA A N 1
ATOM 793 C CA . ALA A 1 95 ? -11.306 -3.374 0.218 1.00 91.56 95 ALA A CA 1
ATOM 794 C C . ALA A 1 95 ? -10.422 -2.167 -0.137 1.00 91.56 95 ALA A C 1
ATOM 796 O O . ALA A 1 95 ? -9.769 -2.169 -1.176 1.00 91.56 95 ALA A O 1
ATOM 797 N N . LEU A 1 96 ? -10.332 -1.171 0.752 1.00 90.88 96 LEU A N 1
ATOM 798 C CA . LEU A 1 96 ? -9.430 -0.032 0.564 1.00 90.88 96 LEU A CA 1
ATOM 799 C C . LEU A 1 96 ? -7.952 -0.433 0.622 1.00 90.88 96 LEU A C 1
ATOM 801 O O . LEU A 1 96 ? -7.166 0.080 -0.167 1.00 90.88 96 LEU A O 1
ATOM 805 N N . GLY A 1 97 ? -7.575 -1.375 1.490 1.00 89.88 97 GLY A N 1
ATOM 806 C CA . GLY A 1 97 ? -6.212 -1.918 1.512 1.00 89.88 97 GLY A CA 1
ATOM 807 C C . GLY A 1 97 ? -5.850 -2.659 0.227 1.00 89.88 97 GLY A C 1
ATOM 808 O O . GLY A 1 97 ? -4.751 -2.497 -0.294 1.00 89.88 97 GLY A O 1
ATOM 809 N N . PHE A 1 98 ? -6.792 -3.424 -0.326 1.00 90.19 98 PHE A N 1
ATOM 810 C CA . PHE A 1 98 ? -6.619 -4.109 -1.603 1.00 90.19 98 PHE A CA 1
ATOM 811 C C . PHE A 1 98 ? -6.451 -3.112 -2.756 1.00 90.19 98 PHE A C 1
ATOM 813 O O . PHE A 1 98 ? -5.525 -3.245 -3.553 1.00 90.19 98 PHE A O 1
ATOM 820 N N . LEU A 1 99 ? -7.285 -2.068 -2.798 1.00 89.25 99 LEU A N 1
ATOM 821 C CA . LEU A 1 99 ? -7.166 -0.990 -3.782 1.00 89.25 99 LEU A CA 1
ATOM 822 C C . LEU A 1 99 ? -5.840 -0.226 -3.657 1.00 89.25 99 LEU A C 1
ATOM 824 O O . LEU A 1 99 ? -5.248 0.105 -4.680 1.00 89.25 99 LEU A O 1
ATOM 828 N N . ALA A 1 100 ? -5.360 0.027 -2.436 1.00 87.69 100 ALA A N 1
ATOM 829 C CA . ALA A 1 100 ? -4.093 0.722 -2.203 1.00 87.69 100 ALA A CA 1
ATOM 830 C C . ALA A 1 100 ? -2.880 -0.059 -2.745 1.00 87.69 100 ALA A C 1
ATOM 832 O O . ALA A 1 100 ? -1.960 0.540 -3.293 1.00 87.69 100 ALA A O 1
ATOM 833 N N . GLU A 1 101 ? -2.879 -1.392 -2.652 1.00 85.12 101 GLU A N 1
ATOM 834 C CA . GLU A 1 101 ? -1.780 -2.216 -3.186 1.00 85.12 101 GLU A CA 1
ATOM 835 C C . GLU A 1 101 ? -1.908 -2.461 -4.705 1.00 85.12 101 GLU A C 1
ATOM 837 O O . GLU A 1 101 ? -0.903 -2.538 -5.416 1.00 85.12 101 GLU A O 1
ATOM 842 N N . LEU A 1 102 ? -3.134 -2.513 -5.245 1.00 84.69 102 LEU A N 1
ATOM 843 C CA . LEU A 1 102 ? -3.388 -2.689 -6.685 1.00 84.69 102 LEU A CA 1
ATOM 844 C C . LEU A 1 102 ? -2.812 -1.565 -7.550 1.00 84.69 102 LEU A C 1
ATOM 846 O O . LEU A 1 102 ? -2.420 -1.813 -8.689 1.00 84.69 102 LEU A O 1
ATOM 850 N N . GLN A 1 103 ? -2.727 -0.346 -7.016 1.00 77.75 103 GLN A N 1
ATOM 851 C CA . GLN A 1 103 ? -2.188 0.807 -7.743 1.00 77.75 103 GLN A CA 1
ATOM 852 C C . GLN A 1 103 ? -0.728 0.630 -8.173 1.00 77.75 103 GLN A C 1
ATOM 854 O O . GLN A 1 103 ? -0.319 1.229 -9.163 1.00 77.75 103 GLN A O 1
ATOM 859 N N . MET A 1 104 ? 0.045 -0.185 -7.451 1.00 71.06 104 MET A N 1
ATOM 860 C CA . MET A 1 104 ? 1.412 -0.563 -7.822 1.00 71.06 104 MET A CA 1
ATOM 861 C C . MET A 1 104 ? 1.425 -1.763 -8.766 1.00 71.06 104 MET A C 1
ATOM 863 O O . MET A 1 104 ? 2.183 -1.792 -9.734 1.00 71.06 104 MET A O 1
ATOM 867 N N . ALA A 1 105 ? 0.571 -2.751 -8.494 1.00 75.88 105 ALA A N 1
ATOM 868 C CA . ALA A 1 105 ? 0.526 -3.984 -9.265 1.00 75.88 105 ALA A CA 1
ATOM 869 C C . ALA A 1 105 ? 0.113 -3.734 -10.724 1.00 75.88 105 ALA A C 1
ATOM 871 O O . ALA A 1 105 ? 0.789 -4.215 -11.629 1.00 75.88 105 ALA A O 1
ATOM 872 N N . ILE A 1 106 ? -0.955 -2.963 -10.971 1.00 76.81 106 ILE A N 1
ATOM 873 C CA . ILE A 1 106 ? -1.495 -2.780 -12.331 1.00 76.81 106 ILE A CA 1
ATOM 874 C C . ILE A 1 106 ? -0.461 -2.148 -13.278 1.00 76.81 106 ILE A C 1
ATOM 876 O O . ILE A 1 106 ? -0.208 -2.744 -14.325 1.00 76.81 106 ILE A O 1
ATOM 880 N N . PRO A 1 107 ? 0.169 -0.997 -12.966 1.00 71.94 107 PRO A N 1
ATOM 881 C CA . PRO A 1 107 ? 1.127 -0.384 -13.883 1.00 71.94 107 PRO A CA 1
ATOM 882 C C . PRO A 1 107 ? 2.381 -1.240 -14.054 1.00 71.94 107 PRO A C 1
ATOM 884 O O . PRO A 1 107 ? 2.882 -1.368 -15.168 1.00 71.94 107 PRO A O 1
ATOM 887 N N . TYR A 1 108 ? 2.857 -1.869 -12.974 1.00 71.44 108 TYR A N 1
ATOM 888 C CA . TYR A 1 108 ? 4.025 -2.744 -13.020 1.00 71.44 108 TYR A CA 1
ATOM 889 C C . TYR A 1 108 ? 3.801 -3.940 -13.954 1.00 71.44 108 TYR A C 1
ATOM 891 O O . TYR A 1 108 ? 4.593 -4.175 -14.867 1.00 71.44 108 TYR A O 1
ATOM 899 N N . TYR A 1 109 ? 2.682 -4.653 -13.791 1.00 74.12 109 TYR A N 1
ATOM 900 C CA . TYR A 1 109 ? 2.327 -5.763 -14.674 1.00 74.12 109 TYR A CA 1
ATOM 901 C C . TYR A 1 109 ? 1.992 -5.302 -16.089 1.00 74.12 109 TYR A C 1
ATOM 903 O O . TYR A 1 109 ? 2.339 -5.998 -17.037 1.00 74.12 109 TYR A O 1
ATOM 911 N N . GLY A 1 110 ? 1.371 -4.132 -16.253 1.00 74.06 110 GLY A N 1
ATOM 912 C CA . GLY A 1 110 ? 1.097 -3.549 -17.565 1.00 74.06 110 GLY A CA 1
ATOM 913 C C . GLY A 1 110 ? 2.377 -3.300 -18.364 1.00 74.06 110 GLY A C 1
ATOM 914 O O . GLY A 1 110 ? 2.481 -3.743 -19.506 1.00 74.06 110 GLY A O 1
ATOM 915 N N . ILE A 1 111 ? 3.379 -2.670 -17.741 1.00 69.56 111 ILE A N 1
ATOM 916 C CA . ILE A 1 111 ? 4.699 -2.450 -18.350 1.00 69.56 111 ILE A CA 1
ATOM 917 C C . ILE A 1 111 ? 5.386 -3.788 -18.631 1.00 69.56 111 ILE A C 1
ATOM 919 O O . ILE A 1 111 ? 5.948 -3.976 -19.703 1.00 69.56 111 ILE A O 1
ATOM 923 N N . MET A 1 112 ? 5.317 -4.745 -17.704 1.00 69.56 112 MET A N 1
ATOM 924 C CA . MET A 1 112 ? 5.938 -6.054 -17.892 1.00 69.56 112 MET A CA 1
ATOM 925 C C . MET A 1 112 ? 5.324 -6.825 -19.067 1.00 69.56 112 MET A C 1
ATOM 927 O O . MET A 1 112 ? 6.061 -7.338 -19.905 1.00 69.56 112 MET A O 1
ATOM 931 N N . ILE A 1 113 ? 3.992 -6.885 -19.160 1.00 77.12 113 ILE A N 1
ATOM 932 C CA . ILE A 1 113 ? 3.287 -7.524 -20.279 1.00 77.12 113 ILE A CA 1
ATOM 933 C C . ILE A 1 113 ? 3.666 -6.832 -21.586 1.00 77.12 113 ILE A C 1
ATOM 935 O O . ILE A 1 113 ? 3.995 -7.511 -22.552 1.00 77.12 113 ILE A O 1
ATOM 939 N N . HIS A 1 114 ? 3.679 -5.498 -21.608 1.00 74.44 114 HIS A N 1
ATOM 940 C CA . HIS A 1 114 ? 4.103 -4.729 -22.775 1.00 74.44 114 HIS A CA 1
ATOM 941 C C . HIS A 1 114 ? 5.531 -5.094 -23.215 1.00 74.44 114 HIS A C 1
ATOM 943 O O . HIS A 1 114 ? 5.747 -5.416 -24.382 1.00 74.44 114 HIS A O 1
ATOM 949 N N . SER A 1 115 ? 6.482 -5.141 -22.278 1.00 68.38 115 SER A N 1
ATOM 950 C CA . SER A 1 115 ? 7.879 -5.502 -22.546 1.00 68.38 115 SER A CA 1
ATOM 951 C C . SER A 1 115 ? 8.048 -6.940 -23.039 1.00 68.38 115 SER A C 1
ATOM 953 O O . SER A 1 115 ? 8.818 -7.188 -23.966 1.00 68.38 115 SER A O 1
ATOM 955 N N . VAL A 1 116 ? 7.309 -7.893 -22.466 1.00 76.94 116 VAL A N 1
ATOM 956 C CA . VAL A 1 116 ? 7.357 -9.300 -22.890 1.00 76.94 116 VAL A CA 1
ATOM 957 C C . VAL A 1 116 ? 6.748 -9.464 -24.282 1.00 76.94 116 VAL A C 1
ATOM 959 O O . VAL A 1 116 ? 7.348 -10.110 -25.137 1.00 76.94 116 VAL A O 1
ATOM 962 N N . VAL A 1 117 ? 5.579 -8.867 -24.525 1.00 81.06 117 VAL A N 1
ATOM 963 C CA . VAL A 1 117 ? 4.827 -9.032 -25.779 1.00 81.06 117 VAL A CA 1
ATOM 964 C C . VAL A 1 117 ? 5.518 -8.341 -26.952 1.00 81.06 117 VAL A C 1
ATOM 966 O O . VAL A 1 117 ? 5.555 -8.907 -28.040 1.00 81.06 117 VAL A O 1
ATOM 969 N N . LEU A 1 118 ? 6.066 -7.139 -26.756 1.00 76.44 118 LEU A N 1
ATOM 970 C CA . LEU A 1 118 ? 6.647 -6.360 -27.854 1.00 76.44 118 LEU A CA 1
ATOM 971 C C . LEU A 1 118 ? 8.149 -6.567 -28.038 1.00 76.44 118 LEU A C 1
ATOM 973 O O . LEU A 1 118 ? 8.641 -6.435 -29.156 1.00 76.44 118 LEU A O 1
ATOM 977 N N . HIS A 1 119 ? 8.881 -6.882 -26.968 1.00 75.12 119 HIS A N 1
ATOM 978 C CA . HIS A 1 119 ? 10.346 -6.941 -27.005 1.00 75.12 119 HIS A CA 1
ATOM 979 C C . HIS A 1 119 ? 10.915 -8.318 -26.644 1.00 75.12 119 HIS A C 1
ATOM 981 O O . HIS A 1 119 ? 12.132 -8.488 -26.662 1.00 75.12 119 HIS A O 1
ATOM 987 N N . GLY A 1 120 ? 10.072 -9.305 -26.309 1.00 74.88 120 GLY A N 1
ATOM 988 C CA . GLY A 1 120 ? 10.515 -10.655 -25.933 1.00 74.88 120 GLY A CA 1
ATOM 989 C C . GLY A 1 120 ? 11.365 -10.694 -24.658 1.00 74.88 120 GLY A C 1
ATOM 990 O O . GLY A 1 120 ? 12.002 -11.705 -24.365 1.00 74.88 120 GLY A O 1
ATOM 991 N N . PHE A 1 121 ? 11.403 -9.593 -23.905 1.00 68.56 121 PHE A N 1
ATOM 992 C CA . PHE A 1 121 ? 12.252 -9.436 -22.735 1.00 68.56 121 PHE A CA 1
ATOM 993 C C . PHE A 1 121 ? 11.474 -9.781 -21.468 1.00 68.56 121 PHE A C 1
ATOM 995 O O . PHE A 1 121 ? 10.486 -9.123 -21.136 1.00 68.56 121 PHE A O 1
ATOM 1002 N N . VAL A 1 122 ? 11.946 -10.788 -20.733 1.00 66.88 122 VAL A N 1
ATOM 1003 C CA . VAL A 1 122 ? 11.408 -11.146 -19.417 1.00 66.88 122 VAL A CA 1
ATOM 1004 C C . VAL A 1 122 ? 12.303 -10.511 -18.348 1.00 66.88 122 VAL A C 1
ATOM 1006 O O . VAL A 1 122 ? 13.432 -10.969 -18.161 1.00 66.88 122 VAL A O 1
ATOM 1009 N N . PRO A 1 123 ? 11.853 -9.463 -17.635 1.00 63.78 123 PRO A N 1
ATOM 1010 C CA . PRO A 1 123 ? 12.628 -8.926 -16.526 1.00 63.78 123 PRO A CA 1
ATOM 1011 C C . PRO A 1 123 ? 12.785 -9.999 -15.435 1.00 63.78 123 PRO A C 1
ATOM 1013 O O . PRO A 1 123 ? 11.803 -10.542 -14.934 1.00 63.78 123 PRO A O 1
ATOM 1016 N N . TYR A 1 124 ? 14.033 -10.294 -15.056 1.00 51.12 124 TYR A N 1
ATOM 1017 C CA . TYR A 1 124 ? 14.412 -11.364 -14.114 1.00 51.12 124 TYR A CA 1
ATOM 1018 C C . TYR A 1 124 ? 13.869 -11.198 -12.685 1.00 51.12 124 TYR A C 1
ATOM 1020 O O . TYR A 1 124 ? 13.969 -12.111 -11.868 1.00 51.12 124 TYR A O 1
ATOM 1028 N N . SER A 1 125 ? 13.288 -10.050 -12.353 1.00 57.44 125 SER A N 1
ATOM 1029 C CA . SER A 1 125 ? 12.742 -9.779 -11.028 1.00 57.44 125 SER A CA 1
ATOM 1030 C C . SER A 1 125 ? 11.229 -9.928 -11.055 1.00 57.44 125 SER A C 1
ATOM 1032 O O . SER A 1 125 ? 10.513 -8.936 -11.076 1.00 57.44 125 SER A O 1
ATOM 1034 N N . PHE A 1 126 ? 10.729 -11.166 -11.013 1.00 53.22 126 PHE A N 1
ATOM 1035 C CA . PHE A 1 126 ? 9.308 -11.444 -10.777 1.00 53.22 126 PHE A CA 1
ATOM 1036 C C . PHE A 1 126 ? 8.966 -11.215 -9.294 1.00 53.22 126 PHE A C 1
ATOM 1038 O O . PHE A 1 126 ? 8.488 -12.102 -8.588 1.00 53.22 126 PHE A O 1
ATOM 1045 N N . LEU A 1 127 ? 9.283 -10.025 -8.780 1.00 55.69 127 LEU A N 1
ATOM 1046 C CA . LEU A 1 127 ? 8.856 -9.629 -7.452 1.00 55.69 127 LEU A CA 1
ATOM 1047 C C . LEU A 1 127 ? 7.397 -9.209 -7.583 1.00 55.69 127 LEU A C 1
ATOM 1049 O O . LEU A 1 127 ? 7.085 -8.089 -7.981 1.00 55.69 127 LEU A O 1
ATOM 1053 N N . LEU A 1 128 ? 6.496 -10.138 -7.264 1.00 56.72 128 LEU A N 1
ATOM 1054 C CA . LEU A 1 128 ? 5.132 -9.773 -6.907 1.00 56.72 128 LEU A CA 1
ATOM 1055 C C . LEU A 1 128 ? 5.237 -8.654 -5.866 1.00 56.72 128 LEU A C 1
ATOM 1057 O O . LEU A 1 128 ? 5.892 -8.886 -4.843 1.00 56.72 128 LEU A O 1
ATOM 1061 N N . PRO A 1 129 ? 4.644 -7.464 -6.092 1.00 62.78 129 PRO A N 1
ATOM 1062 C CA . PRO A 1 129 ? 4.489 -6.498 -5.022 1.00 62.78 129 PRO A CA 1
ATOM 1063 C C . PRO A 1 129 ? 3.656 -7.197 -3.954 1.00 62.78 129 PRO A C 1
ATOM 1065 O O . PRO A 1 129 ? 2.443 -7.363 -4.086 1.00 62.78 129 PRO A O 1
ATOM 1068 N N . THR A 1 130 ? 4.334 -7.725 -2.937 1.00 66.12 130 THR A N 1
ATOM 1069 C CA . THR A 1 130 ? 3.678 -8.420 -1.846 1.00 66.12 130 THR A CA 1
ATOM 1070 C C . THR A 1 130 ? 2.769 -7.387 -1.197 1.00 66.12 130 THR A C 1
ATOM 1072 O O . THR A 1 130 ? 3.233 -6.276 -0.920 1.00 66.12 130 THR A O 1
ATOM 1075 N N . PRO A 1 131 ? 1.481 -7.699 -0.978 1.00 78.81 131 PRO A N 1
ATOM 1076 C CA . PRO A 1 131 ? 0.530 -6.752 -0.413 1.00 78.81 131 PRO A CA 1
ATOM 1077 C C . PRO A 1 131 ? 0.782 -6.622 1.098 1.00 78.81 131 PRO A C 1
ATOM 1079 O O . PRO A 1 131 ? -0.049 -6.991 1.926 1.00 78.81 131 PRO A O 1
ATOM 1082 N N . ILE A 1 132 ? 1.987 -6.177 1.461 1.00 81.81 132 ILE A N 1
ATOM 1083 C CA . ILE A 1 132 ? 2.540 -6.163 2.814 1.00 81.81 132 ILE A CA 1
ATOM 1084 C C . ILE A 1 132 ? 1.652 -5.312 3.711 1.00 81.81 132 ILE A C 1
ATOM 1086 O O . ILE A 1 132 ? 1.324 -5.745 4.812 1.00 81.81 132 ILE A O 1
ATOM 1090 N N . PHE A 1 133 ? 1.190 -4.149 3.246 1.00 81.50 133 PHE A N 1
ATOM 1091 C CA . PHE A 1 133 ? 0.323 -3.301 4.057 1.00 81.50 133 PHE A CA 1
ATOM 1092 C C . PHE A 1 133 ? -1.037 -3.950 4.265 1.00 81.50 133 PHE A C 1
ATOM 1094 O O . PHE A 1 133 ? -1.539 -3.936 5.386 1.00 81.50 133 PHE A O 1
ATOM 1101 N N . LEU A 1 134 ? -1.613 -4.576 3.236 1.00 88.81 134 LEU A N 1
ATOM 1102 C CA . LEU A 1 134 ? -2.872 -5.307 3.381 1.00 88.81 134 LEU A CA 1
ATOM 1103 C C . LEU A 1 134 ? -2.733 -6.473 4.371 1.00 88.81 134 LEU A C 1
ATOM 1105 O O . LEU A 1 134 ? -3.588 -6.626 5.240 1.00 88.81 134 LEU A O 1
ATOM 1109 N N . VAL A 1 135 ? -1.664 -7.268 4.268 1.00 88.50 135 VAL A N 1
ATOM 1110 C CA . VAL A 1 135 ? -1.402 -8.409 5.160 1.00 88.50 135 VAL A CA 1
ATOM 1111 C C . VAL A 1 135 ? -1.188 -7.933 6.592 1.00 88.50 135 VAL A C 1
ATOM 1113 O O . VAL A 1 135 ? -1.834 -8.450 7.502 1.00 88.50 135 VAL A O 1
ATOM 1116 N N . ILE A 1 136 ? -0.346 -6.918 6.804 1.00 87.00 136 ILE A N 1
ATOM 1117 C CA . ILE A 1 136 ? -0.101 -6.346 8.132 1.00 87.00 136 ILE A CA 1
ATOM 1118 C C . ILE A 1 136 ? -1.391 -5.744 8.697 1.00 87.00 136 ILE A C 1
ATOM 1120 O O . ILE A 1 136 ? -1.750 -6.030 9.835 1.00 87.00 136 ILE A O 1
ATOM 1124 N N . GLY A 1 137 ? -2.125 -4.955 7.911 1.00 86.25 137 GLY A N 1
ATOM 1125 C CA . GLY A 1 137 ? -3.387 -4.349 8.332 1.00 86.25 137 GLY A CA 1
ATOM 1126 C C . GLY A 1 137 ? -4.455 -5.392 8.668 1.00 86.25 137 GLY A C 1
ATOM 1127 O O . GLY A 1 137 ? -5.177 -5.251 9.654 1.00 86.25 137 GLY A O 1
ATOM 1128 N N . TRP A 1 138 ? -4.535 -6.477 7.895 1.00 91.06 138 TRP A N 1
ATOM 1129 C CA . TRP A 1 138 ? -5.429 -7.600 8.171 1.00 91.06 138 TRP A CA 1
ATOM 1130 C C . TRP A 1 138 ? -5.041 -8.355 9.444 1.00 91.06 138 TRP A C 1
ATOM 1132 O O . TRP A 1 138 ? -5.912 -8.598 10.282 1.00 91.06 138 TRP A O 1
ATOM 1142 N N . LEU A 1 139 ? -3.755 -8.689 9.611 1.00 89.69 139 LEU A N 1
ATOM 1143 C CA . LEU A 1 139 ? -3.232 -9.299 10.837 1.00 89.69 139 LEU A CA 1
ATOM 1144 C C . LEU A 1 139 ? -3.547 -8.413 12.039 1.00 89.69 139 LEU A C 1
ATOM 1146 O O . LEU A 1 139 ? -4.026 -8.900 13.058 1.00 89.69 139 LEU A O 1
ATOM 1150 N N . PHE A 1 140 ? -3.374 -7.103 11.892 1.00 84.75 140 PHE A N 1
ATOM 1151 C CA . PHE A 1 140 ? -3.639 -6.148 12.952 1.00 84.75 140 PHE A CA 1
ATOM 1152 C C . PHE A 1 140 ? -5.110 -6.147 13.384 1.00 84.75 140 PHE A C 1
ATOM 1154 O O . PHE A 1 140 ? -5.405 -6.334 14.562 1.00 84.75 140 PHE A O 1
ATOM 1161 N N . MET A 1 141 ? -6.039 -6.060 12.428 1.00 86.69 141 MET A N 1
ATOM 1162 C CA . MET A 1 141 ? -7.481 -6.147 12.699 1.00 86.69 141 MET A CA 1
ATOM 1163 C C . MET A 1 141 ? -7.924 -7.510 13.251 1.00 86.69 141 MET A C 1
ATOM 1165 O O . MET A 1 141 ? -9.033 -7.620 13.774 1.00 86.69 141 MET A O 1
ATOM 1169 N N . ARG A 1 142 ? -7.116 -8.563 13.073 1.00 87.62 142 ARG A N 1
ATOM 1170 C CA . ARG A 1 142 ? -7.392 -9.911 13.584 1.00 87.62 142 ARG A CA 1
ATOM 1171 C C . ARG A 1 142 ? -6.887 -10.102 15.012 1.00 87.62 142 ARG A C 1
ATOM 1173 O O . ARG A 1 142 ? -7.585 -10.729 15.795 1.00 87.62 142 ARG A O 1
ATOM 1180 N N . ILE A 1 143 ? -5.693 -9.604 15.326 1.00 87.50 143 ILE A N 1
ATOM 1181 C CA . ILE A 1 143 ? -5.082 -9.751 16.655 1.00 87.50 143 ILE 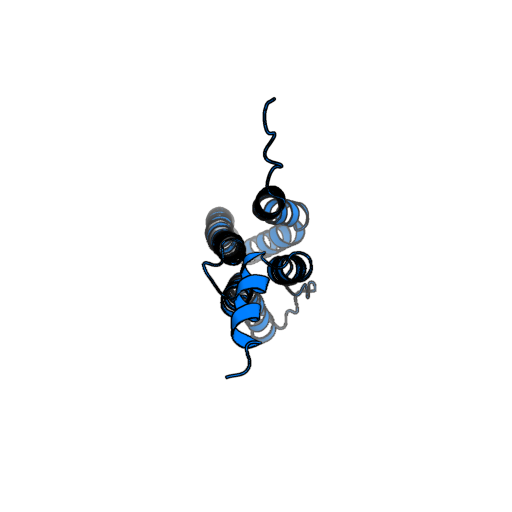A CA 1
ATOM 1182 C C . ILE A 1 143 ? -5.721 -8.766 17.641 1.00 87.50 143 ILE A C 1
ATOM 1184 O O . ILE A 1 143 ? -5.903 -9.103 18.802 1.00 87.50 143 ILE A O 1
ATOM 1188 N N . HIS A 1 144 ? -6.068 -7.561 17.180 1.00 83.00 144 HIS A N 1
ATOM 1189 C CA . HIS A 1 144 ? -6.690 -6.522 17.999 1.00 83.00 144 HIS A CA 1
ATOM 1190 C C . HIS A 1 144 ? -8.058 -6.181 17.391 1.00 83.00 144 HIS A C 1
ATOM 1192 O O . HIS A 1 144 ? -8.145 -5.317 16.519 1.00 83.00 144 HIS A O 1
ATOM 1198 N N . PRO A 1 145 ? -9.141 -6.885 17.754 1.00 79.94 145 PRO A N 1
ATOM 1199 C CA . PRO A 1 145 ? -10.483 -6.463 17.374 1.00 79.94 145 PRO A CA 1
ATOM 1200 C C . PRO A 1 145 ? -10.876 -5.174 18.130 1.00 79.94 145 PRO A C 1
ATOM 1202 O O . PRO A 1 145 ? -10.394 -4.938 19.236 1.00 79.94 145 PRO A O 1
ATOM 1205 N N . PRO A 1 146 ? -11.720 -4.302 17.550 1.00 77.31 146 PRO A N 1
ATOM 1206 C CA . PRO A 1 146 ? -12.184 -3.104 18.239 1.00 77.31 146 PRO A CA 1
ATOM 1207 C C . PRO A 1 146 ? -13.135 -3.451 19.389 1.00 77.31 146 PRO A C 1
ATOM 1209 O O . PRO A 1 146 ? -14.054 -4.240 19.196 1.00 77.31 146 PRO A O 1
ATOM 1212 N N . GLU A 1 147 ? -12.989 -2.775 20.532 1.00 70.50 147 GLU A N 1
ATOM 1213 C CA . GLU A 1 147 ? -13.829 -2.958 21.735 1.00 70.50 147 GLU A CA 1
ATOM 1214 C C . GLU A 1 147 ? -15.335 -2.816 21.437 1.00 70.50 147 GLU A C 1
ATOM 1216 O O . GLU A 1 147 ? -16.167 -3.558 21.949 1.00 70.50 147 GLU A O 1
ATOM 1221 N N . LYS A 1 148 ? -15.712 -1.909 20.524 1.00 61.31 148 LYS A N 1
ATOM 1222 C CA . LYS A 1 148 ? -17.118 -1.715 20.117 1.00 61.31 148 LYS A CA 1
ATOM 1223 C C . LYS A 1 148 ? -17.711 -2.879 19.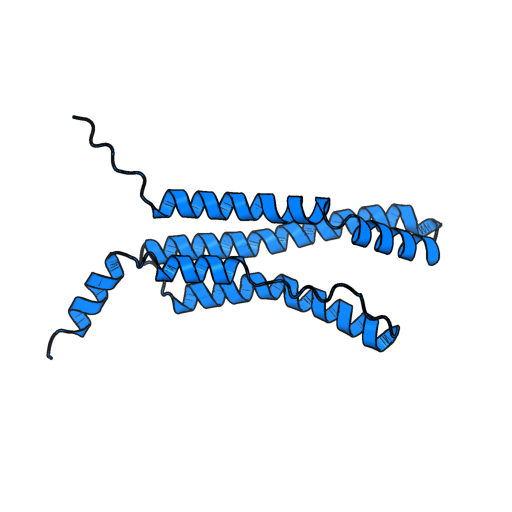317 1.00 61.31 148 LYS A C 1
ATOM 1225 O O . LYS A 1 148 ? -18.926 -2.921 19.128 1.00 61.31 148 LYS A O 1
ATOM 1230 N N . TYR A 1 149 ? -16.889 -3.793 18.806 1.00 53.62 149 TYR A N 1
ATOM 1231 C CA . TYR A 1 149 ? -17.374 -4.959 18.069 1.00 53.62 149 TYR A CA 1
ATOM 1232 C C . TYR A 1 149 ? -18.065 -5.961 19.001 1.00 53.62 149 TYR A C 1
ATOM 1234 O O . TYR A 1 149 ? -19.053 -6.561 18.593 1.00 53.62 149 TYR A O 1
ATOM 1242 N N . GLU A 1 150 ? -17.616 -6.067 20.255 1.00 51.84 150 GLU A N 1
ATOM 1243 C CA . GLU A 1 150 ? -18.246 -6.911 21.280 1.00 51.84 150 GLU A CA 1
ATOM 1244 C C . GLU A 1 150 ? -19.651 -6.388 21.625 1.00 51.84 150 GLU A C 1
ATOM 1246 O O . GLU A 1 150 ? -20.627 -7.119 21.498 1.00 51.84 150 GLU A O 1
ATOM 1251 N N . GLN A 1 151 ? -19.800 -5.076 21.839 1.00 51.91 151 GLN A N 1
ATOM 1252 C CA . GLN A 1 151 ? -21.118 -4.448 22.051 1.00 51.91 151 GLN A CA 1
ATOM 1253 C C . GLN A 1 151 ? -22.071 -4.563 20.846 1.00 51.91 151 GLN A C 1
ATOM 1255 O O . GLN A 1 151 ? -23.289 -4.482 20.997 1.00 51.91 151 GLN A O 1
ATOM 1260 N N . THR A 1 152 ? -21.537 -4.714 19.627 1.00 52.66 152 THR A N 1
ATOM 1261 C CA . THR A 1 152 ? -22.351 -4.860 18.407 1.00 52.66 152 THR A CA 1
ATOM 1262 C C . THR A 1 152 ? -22.747 -6.322 18.145 1.00 52.66 152 THR A C 1
ATOM 1264 O O . THR A 1 152 ? -23.614 -6.573 17.317 1.00 52.66 152 THR A O 1
ATOM 1267 N N . LEU A 1 153 ? -22.143 -7.300 18.819 1.00 52.31 153 LEU A N 1
ATOM 1268 C CA . LEU A 1 153 ? -22.595 -8.697 18.780 1.00 52.31 153 LEU A CA 1
ATOM 1269 C C . LEU A 1 153 ? -23.612 -8.981 19.890 1.00 52.31 153 LEU 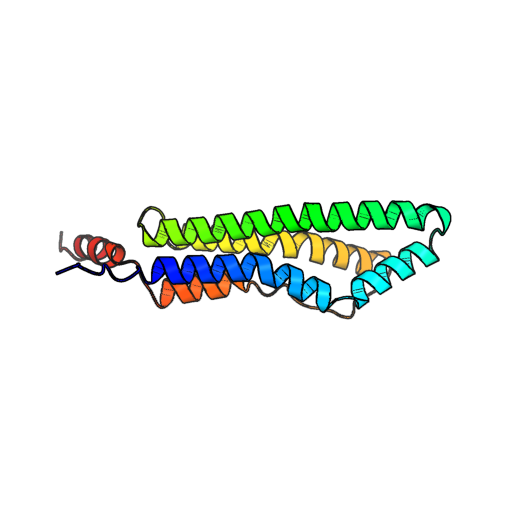A C 1
ATOM 1271 O O . LEU A 1 153 ? -24.580 -9.695 19.646 1.00 52.31 153 LEU A O 1
ATOM 1275 N N . ASP A 1 154 ? -23.488 -8.301 21.033 1.00 52.28 154 ASP A N 1
ATOM 1276 C CA . ASP A 1 154 ? -24.421 -8.426 22.160 1.00 52.28 154 ASP A CA 1
ATOM 1277 C C . ASP A 1 154 ? -25.892 -8.154 21.802 1.00 52.28 154 ASP A C 1
ATOM 1279 O O . ASP A 1 154 ? -26.782 -8.717 22.431 1.00 52.28 154 ASP A O 1
ATOM 1283 N N . TRP A 1 155 ? -26.192 -7.305 20.808 1.00 57.06 155 TRP A N 1
ATOM 1284 C CA . TRP A 1 155 ? -27.580 -7.075 20.367 1.00 57.06 155 TRP A CA 1
ATOM 1285 C C . TRP A 1 155 ? -28.063 -8.079 19.310 1.00 57.06 155 TRP A C 1
ATOM 1287 O O . TRP A 1 155 ? -29.270 -8.222 19.122 1.00 57.06 155 TRP A O 1
ATOM 1297 N N . LEU A 1 156 ? -27.146 -8.757 18.608 1.00 55.06 156 LEU A N 1
ATOM 1298 C CA . LEU A 1 156 ? -27.473 -9.809 17.637 1.00 55.06 156 LEU A CA 1
ATOM 1299 C C . LEU A 1 156 ? -27.764 -11.148 18.322 1.00 55.06 156 LEU A C 1
ATOM 1301 O O . LEU A 1 156 ? -28.565 -11.920 17.800 1.00 55.06 156 LEU A O 1
ATOM 1305 N N . ASP A 1 157 ? -27.168 -11.382 19.490 1.00 55.50 157 ASP A N 1
ATOM 1306 C CA . ASP A 1 157 ? -27.359 -12.594 20.292 1.00 55.50 157 ASP A CA 1
ATOM 1307 C C . ASP A 1 157 ? -28.571 -12.518 21.245 1.00 55.50 157 ASP A C 1
ATOM 1309 O O . ASP A 1 157 ? -28.825 -13.451 22.009 1.00 55.50 157 ASP A O 1
ATOM 1313 N N . GLN A 1 158 ? -29.370 -11.443 21.193 1.00 52.41 158 GLN A N 1
ATOM 1314 C CA . GLN A 1 158 ? -30.626 -11.378 21.945 1.00 52.41 158 GLN A CA 1
ATOM 1315 C C . GLN A 1 158 ? -31.719 -12.190 21.228 1.00 52.41 158 GLN A C 1
ATOM 1317 O O . GLN A 1 158 ? -32.029 -11.898 20.066 1.00 52.41 158 GLN A O 1
ATOM 1322 N N . PRO A 1 159 ? -32.330 -13.198 21.886 1.00 54.75 159 PRO A N 1
ATOM 1323 C CA . PRO A 1 159 ? -33.469 -13.905 21.316 1.00 54.75 159 PRO A CA 1
ATOM 1324 C C . PRO A 1 159 ? -34.613 -12.910 21.085 1.00 54.75 159 PRO A C 1
ATOM 1326 O O . PRO A 1 159 ? -34.974 -12.156 21.989 1.00 54.75 159 PRO A O 1
ATOM 1329 N N . ARG A 1 160 ? -35.127 -12.885 19.849 1.00 59.69 160 ARG A N 1
ATOM 1330 C CA . ARG A 1 160 ? -36.269 -12.053 19.444 1.00 59.69 160 ARG A CA 1
ATOM 1331 C C . ARG A 1 160 ? -37.569 -12.512 20.085 1.00 59.69 160 ARG A C 1
ATOM 1333 O O . ARG A 1 160 ? -37.753 -13.746 20.190 1.00 59.69 160 ARG A O 1
#

Secondary structure (DSSP, 8-state):
-----PPPHHHHHHHHHHHHHHHHHHHHHHH-HHHHHHHHHHHHHH-SSSHHHHHHHHHHHHHHHHHHHHHHHHHHHHHHHHHHTTSS-HHHHHHHHHHHHHHHHHHHHHHHHHHHHHH----S-------HHHHHHHHHHHHS--HHHHHHHTTTSS--